Protein AF-A0A238V6S1-F1 (afdb_monomer_lite)

Radius of gyration: 12.35 Å; chains: 1; bounding box: 32×24×27 Å

pLDDT: mean 90.06, std 12.07, range [50.12, 98.25]

Structure (mmCIF, N/CA/C/O backbone):
data_AF-A0A238V6S1-F1
#
_entry.id   AF-A0A238V6S1-F1
#
loop_
_atom_site.group_PDB
_atom_site.id
_atom_site.type_symbol
_atom_site.label_atom_id
_atom_site.label_alt_id
_atom_site.label_comp_id
_atom_site.label_asym_id
_atom_site.label_entity_id
_atom_site.label_seq_id
_atom_site.pdbx_PDB_ins_code
_atom_site.Cartn_x
_atom_site.Cartn_y
_atom_site.Cartn_z
_atom_site.occupancy
_atom_site.B_iso_or_equiv
_atom_site.auth_seq_id
_atom_site.auth_comp_id
_atom_site.auth_asym_id
_atom_site.auth_atom_id
_atom_site.pdbx_PDB_model_num
ATOM 1 N N . MET A 1 1 ? 4.472 -6.118 -3.702 1.00 94.12 1 MET A N 1
ATOM 2 C CA . MET A 1 1 ? 5.191 -4.831 -3.584 1.00 94.12 1 MET A CA 1
ATOM 3 C C . MET A 1 1 ? 5.783 -4.745 -2.190 1.00 94.12 1 MET A C 1
ATOM 5 O O . MET A 1 1 ? 5.027 -4.893 -1.241 1.00 94.12 1 MET A O 1
ATOM 9 N N . GLN A 1 2 ? 7.092 -4.536 -2.068 1.00 96.12 2 GLN A N 1
ATOM 10 C CA . GLN A 1 2 ? 7.728 -4.163 -0.805 1.00 96.12 2 GLN A CA 1
ATOM 11 C C . GLN A 1 2 ? 7.398 -2.706 -0.506 1.00 96.12 2 GLN A C 1
ATOM 13 O O . GLN A 1 2 ? 7.646 -1.849 -1.351 1.00 96.12 2 GLN A O 1
ATOM 18 N N . VAL A 1 3 ? 6.834 -2.420 0.661 1.00 95.62 3 VAL A N 1
ATOM 19 C CA . VAL A 1 3 ? 6.403 -1.075 1.050 1.00 95.62 3 VAL A CA 1
ATOM 20 C C . VAL A 1 3 ? 7.485 -0.418 1.900 1.00 95.62 3 VAL A C 1
ATOM 22 O O . VAL A 1 3 ? 7.978 -1.007 2.857 1.00 95.62 3 VAL A O 1
ATOM 25 N N . PHE A 1 4 ? 7.840 0.815 1.551 1.00 93.88 4 PHE A N 1
ATOM 26 C CA . PHE A 1 4 ? 8.820 1.630 2.274 1.00 93.88 4 PHE A CA 1
ATOM 27 C C . PHE A 1 4 ? 8.170 2.780 3.034 1.00 93.88 4 PHE A C 1
ATOM 29 O O . PHE A 1 4 ? 8.704 3.216 4.050 1.00 93.88 4 PHE A O 1
ATOM 36 N N . ASP A 1 5 ? 7.042 3.287 2.535 1.00 94.00 5 ASP A N 1
ATOM 37 C CA . ASP A 1 5 ? 6.299 4.339 3.211 1.00 94.00 5 ASP A CA 1
ATOM 38 C C . ASP A 1 5 ? 4.813 4.306 2.842 1.00 94.00 5 ASP A C 1
ATOM 40 O O . ASP A 1 5 ? 4.401 3.807 1.790 1.00 94.00 5 ASP A O 1
ATOM 44 N N . ILE A 1 6 ? 4.009 4.873 3.731 1.00 95.44 6 ILE A N 1
ATOM 45 C CA . ILE A 1 6 ? 2.567 5.031 3.596 1.00 95.44 6 ILE A CA 1
ATOM 46 C C . ILE A 1 6 ? 2.251 6.501 3.846 1.00 95.44 6 ILE A C 1
ATOM 48 O O . ILE A 1 6 ? 2.586 7.054 4.896 1.00 95.44 6 ILE A O 1
ATOM 52 N N . ILE A 1 7 ? 1.614 7.149 2.880 1.00 93.88 7 ILE A N 1
ATOM 53 C CA . ILE A 1 7 ? 1.340 8.585 2.906 1.00 93.88 7 ILE A CA 1
ATOM 54 C C . ILE A 1 7 ? -0.175 8.768 2.859 1.00 93.88 7 ILE A C 1
ATOM 56 O O . ILE A 1 7 ? -0.814 8.504 1.843 1.00 93.88 7 ILE A O 1
ATOM 60 N N . GLN A 1 8 ? -0.767 9.203 3.971 1.00 92.94 8 GLN A N 1
ATOM 61 C CA . GLN A 1 8 ? -2.198 9.495 4.025 1.00 92.94 8 GLN A CA 1
ATOM 62 C C . GLN A 1 8 ? -2.460 10.845 3.348 1.00 92.94 8 GLN A C 1
ATOM 64 O O . GLN A 1 8 ? -2.048 11.882 3.865 1.00 92.94 8 GLN A O 1
ATOM 69 N N . MET A 1 9 ? -3.150 10.832 2.207 1.00 92.81 9 MET A N 1
ATOM 70 C CA . MET A 1 9 ? -3.469 12.048 1.445 1.00 92.81 9 MET A CA 1
ATOM 71 C C . MET A 1 9 ? -4.785 12.673 1.918 1.00 92.81 9 MET A C 1
ATOM 73 O O . MET A 1 9 ? -4.908 13.888 2.048 1.00 92.81 9 MET A O 1
ATOM 77 N N . SER A 1 10 ? -5.777 11.833 2.216 1.00 92.06 10 SER A N 1
ATOM 78 C CA . SER A 1 10 ? -7.079 12.224 2.770 1.00 92.06 10 SER A CA 1
ATOM 79 C C . SER A 1 10 ? -7.664 11.066 3.586 1.00 92.06 10 SER A C 1
ATOM 81 O O . SER A 1 10 ? -7.116 9.972 3.521 1.00 92.06 10 SER A O 1
ATOM 83 N N . PRO A 1 11 ? -8.798 11.205 4.298 1.00 89.06 11 PRO A N 1
ATOM 84 C CA . PRO A 1 11 ? -9.382 10.102 5.072 1.00 89.06 11 PRO A CA 1
ATOM 85 C C . PRO A 1 11 ? -9.723 8.825 4.283 1.00 89.06 11 PRO A C 1
ATOM 87 O O . PRO A 1 11 ? -10.015 7.806 4.898 1.00 89.06 11 PRO A O 1
ATOM 90 N N . LYS A 1 12 ? -9.751 8.872 2.944 1.00 91.50 12 LYS A N 1
ATOM 91 C CA . LYS A 1 12 ? -10.065 7.715 2.084 1.00 91.50 12 LYS A CA 1
ATOM 92 C C . LYS A 1 12 ? -9.007 7.429 1.026 1.00 91.50 12 LYS A C 1
ATOM 94 O O . LYS A 1 12 ? -9.176 6.477 0.271 1.00 91.50 12 LYS A O 1
ATOM 99 N N . GLU A 1 13 ? -7.973 8.254 0.931 1.00 95.50 13 GLU A N 1
ATOM 100 C CA . GLU A 1 13 ? -6.937 8.140 -0.090 1.00 95.50 13 GLU A CA 1
ATOM 101 C C . GLU A 1 13 ? -5.572 8.037 0.576 1.00 95.50 13 GLU A C 1
ATOM 103 O O . GLU A 1 13 ? -5.208 8.857 1.426 1.00 95.50 13 GLU A O 1
ATOM 108 N N . VAL A 1 14 ? -4.829 7.013 0.176 1.00 96.38 14 VAL A N 1
ATOM 109 C CA . VAL A 1 14 ? -3.510 6.695 0.704 1.00 96.38 14 VAL A CA 1
ATOM 110 C C . VAL A 1 14 ? -2.585 6.349 -0.449 1.00 96.38 14 VAL A C 1
ATOM 112 O O . VAL A 1 14 ? -2.959 5.639 -1.381 1.00 96.38 14 VAL A O 1
ATOM 115 N N . PHE A 1 15 ? -1.370 6.873 -0.400 1.00 96.12 15 PHE A N 1
ATOM 116 C CA . PHE A 1 15 ? -0.315 6.534 -1.340 1.00 96.12 15 PHE A CA 1
ATOM 117 C C . PHE A 1 15 ? 0.618 5.530 -0.673 1.00 96.12 15 PHE A C 1
ATOM 119 O O . PHE A 1 15 ? 1.058 5.735 0.460 1.00 96.12 15 PHE A O 1
ATOM 126 N N . ILE A 1 16 ? 0.910 4.439 -1.375 1.00 96.25 16 ILE A N 1
ATOM 127 C CA . ILE A 1 16 ? 1.815 3.388 -0.908 1.00 96.25 16 ILE A CA 1
ATOM 128 C C . ILE A 1 16 ? 3.087 3.473 -1.742 1.00 96.25 16 ILE A C 1
ATOM 130 O O . ILE A 1 16 ? 3.058 3.195 -2.939 1.00 96.25 16 ILE A O 1
ATOM 134 N N . ALA A 1 17 ? 4.192 3.877 -1.119 1.00 94.62 17 ALA A N 1
ATOM 135 C CA . ALA A 1 17 ? 5.491 3.992 -1.769 1.00 94.62 17 ALA A CA 1
ATOM 136 C C . ALA A 1 17 ? 6.309 2.723 -1.536 1.00 94.62 17 ALA A C 1
ATOM 138 O O . ALA A 1 17 ? 6.374 2.211 -0.416 1.00 94.62 17 ALA A O 1
ATOM 139 N N . GLY A 1 18 ? 6.955 2.211 -2.578 1.00 93.94 18 GLY A N 1
ATOM 140 C CA . GLY A 1 18 ? 7.643 0.936 -2.466 1.00 93.94 18 GLY A CA 1
ATOM 141 C C . GLY A 1 18 ? 8.304 0.447 -3.742 1.00 93.94 18 GLY A C 1
ATOM 142 O O . GLY A 1 18 ? 8.328 1.126 -4.767 1.00 93.94 18 GLY A O 1
ATOM 143 N N . GLN A 1 19 ? 8.826 -0.769 -3.674 1.00 92.69 19 GLN A N 1
ATOM 144 C CA . GLN A 1 19 ? 9.392 -1.482 -4.807 1.00 92.69 19 GLN A CA 1
ATOM 145 C C . GLN A 1 19 ? 8.458 -2.619 -5.216 1.00 92.69 19 GLN A C 1
ATOM 147 O O . GLN A 1 19 ? 7.984 -3.400 -4.392 1.00 92.69 19 GLN A O 1
ATOM 152 N N . VAL A 1 20 ? 8.178 -2.734 -6.506 1.00 91.00 20 VAL A N 1
ATOM 153 C CA . VAL A 1 20 ? 7.329 -3.796 -7.042 1.00 91.00 20 VAL A CA 1
ATOM 154 C C . VAL A 1 20 ? 7.955 -4.356 -8.304 1.00 91.00 20 VAL A C 1
ATOM 156 O O . VAL A 1 20 ? 8.436 -3.607 -9.155 1.00 91.00 20 VAL A O 1
ATOM 159 N N . GLU A 1 21 ? 7.960 -5.680 -8.394 1.00 86.38 21 GLU A N 1
ATOM 160 C CA . GLU A 1 21 ? 8.271 -6.401 -9.619 1.00 86.38 21 GLU A CA 1
ATOM 161 C C . GLU A 1 21 ? 6.985 -6.519 -10.447 1.00 86.38 21 GLU A C 1
ATOM 163 O O . GLU A 1 21 ? 5.948 -6.934 -9.927 1.00 86.38 21 GLU A O 1
ATOM 168 N N . GLY A 1 22 ? 7.040 -6.127 -11.721 1.00 87.25 22 GLY A N 1
ATOM 169 C CA . GLY A 1 22 ? 5.865 -6.090 -12.598 1.00 87.25 22 GLY A CA 1
ATOM 170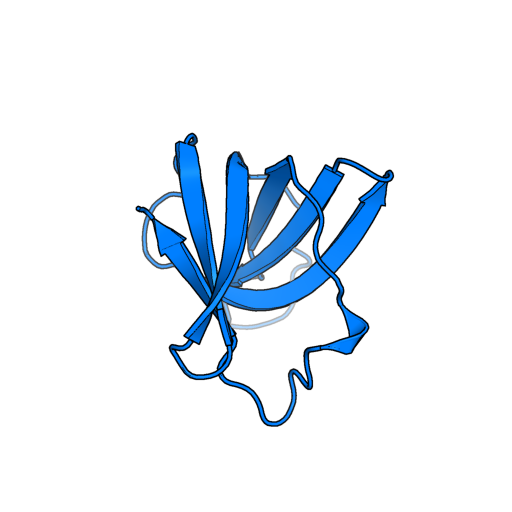 C C . GLY A 1 22 ? 4.986 -4.852 -12.403 1.00 87.25 22 GLY A C 1
ATOM 171 O O . GLY A 1 22 ? 5.405 -3.860 -11.809 1.00 87.25 22 GLY A O 1
ATOM 172 N N . ASP A 1 23 ? 3.773 -4.882 -12.946 1.00 90.44 23 ASP A N 1
ATOM 173 C CA . ASP A 1 23 ? 2.904 -3.706 -13.014 1.00 90.44 23 ASP A CA 1
ATOM 174 C C . ASP A 1 23 ? 2.006 -3.533 -11.783 1.00 90.44 23 ASP A C 1
ATOM 176 O O . ASP A 1 23 ? 1.496 -4.498 -11.207 1.00 90.44 23 ASP A O 1
ATOM 180 N N . ILE A 1 24 ? 1.745 -2.276 -11.417 1.00 93.31 24 ILE A N 1
ATOM 181 C CA . ILE A 1 24 ? 0.727 -1.923 -10.423 1.00 93.31 24 ILE A CA 1
ATOM 182 C C . ILE A 1 24 ? -0.632 -1.927 -11.126 1.00 93.31 24 ILE A C 1
ATOM 184 O O . ILE A 1 24 ? -1.011 -0.974 -11.806 1.00 93.31 24 ILE A O 1
ATOM 188 N N . MET A 1 25 ? -1.355 -3.033 -10.979 1.00 94.44 25 MET A N 1
ATOM 189 C CA . MET A 1 25 ? -2.681 -3.217 -11.565 1.00 94.44 25 MET A CA 1
ATOM 190 C C . MET A 1 25 ? -3.788 -2.753 -10.607 1.00 94.44 25 MET A C 1
ATOM 192 O O . MET A 1 25 ? -3.735 -3.097 -9.420 1.00 94.44 25 MET A O 1
ATOM 196 N N . PRO A 1 26 ? -4.823 -2.053 -11.106 1.00 97.19 26 PRO A N 1
ATOM 197 C CA . PRO A 1 26 ? -5.985 -1.714 -10.298 1.00 97.19 26 PRO A CA 1
ATOM 198 C C . PRO A 1 26 ? -6.691 -2.952 -9.726 1.00 97.19 26 PRO A C 1
ATOM 200 O O . PRO A 1 26 ? -6.712 -4.017 -10.352 1.00 97.19 26 PRO A O 1
ATOM 203 N N . GLY A 1 27 ? -7.292 -2.812 -8.546 1.00 97.62 27 GLY A N 1
ATOM 204 C CA . GLY A 1 27 ? -8.053 -3.871 -7.881 1.00 97.62 27 GLY A CA 1
ATOM 205 C C . GLY A 1 27 ? -7.810 -3.938 -6.377 1.00 97.62 27 GLY A C 1
ATOM 206 O O . GLY A 1 27 ? -7.192 -3.053 -5.795 1.00 97.62 27 GLY A O 1
ATOM 207 N N . MET A 1 28 ? -8.292 -5.003 -5.739 1.00 98.06 28 MET A N 1
ATOM 208 C CA . MET A 1 28 ? -8.141 -5.193 -4.295 1.00 98.06 28 MET A CA 1
ATOM 209 C C . MET A 1 28 ? -6.780 -5.804 -3.965 1.00 98.06 28 MET A C 1
ATOM 211 O O . MET A 1 28 ? -6.379 -6.815 -4.540 1.00 98.06 28 MET A O 1
ATOM 215 N N . TRP A 1 29 ? -6.066 -5.166 -3.048 1.00 98.06 29 TRP A N 1
ATOM 216 C CA . TRP A 1 29 ? -4.778 -5.619 -2.544 1.00 98.06 29 TRP A CA 1
ATOM 217 C C . TRP A 1 29 ? -4.813 -5.626 -1.019 1.00 98.06 29 TRP A C 1
ATOM 219 O O . TRP A 1 29 ? -5.456 -4.794 -0.379 1.00 98.06 29 TRP A O 1
ATOM 229 N N . GLU A 1 30 ? -4.110 -6.574 -0.427 1.00 97.81 30 GLU A N 1
ATOM 230 C CA . GLU A 1 30 ? -3.940 -6.705 1.007 1.00 97.81 30 GLU A CA 1
ATOM 231 C C . GLU A 1 30 ? -2.602 -6.100 1.422 1.00 97.81 30 GLU A C 1
ATOM 233 O O . GLU A 1 30 ? -1.540 -6.468 0.913 1.00 97.81 30 GLU A O 1
ATOM 238 N N . LEU A 1 31 ? -2.664 -5.155 2.355 1.00 97.62 31 LEU A N 1
ATOM 239 C CA . LEU A 1 31 ? -1.499 -4.642 3.051 1.00 97.62 31 LEU A CA 1
ATOM 240 C C . LEU A 1 31 ? -1.187 -5.589 4.202 1.00 97.62 31 LEU A C 1
ATOM 242 O O . LEU A 1 31 ? -2.038 -5.841 5.061 1.00 97.62 31 LEU A O 1
ATOM 246 N N . ARG A 1 32 ? 0.042 -6.087 4.224 1.00 97.81 32 ARG A N 1
ATOM 247 C CA . ARG A 1 32 ? 0.547 -7.011 5.226 1.00 97.81 32 ARG A CA 1
ATOM 248 C C . ARG A 1 32 ? 1.703 -6.400 5.995 1.00 97.81 32 ARG A C 1
ATOM 250 O O . ARG A 1 32 ? 2.519 -5.676 5.432 1.00 97.81 32 ARG A O 1
ATOM 257 N N . ARG A 1 33 ? 1.788 -6.745 7.274 1.00 97.44 33 ARG A N 1
ATOM 258 C CA . ARG A 1 33 ? 2.919 -6.454 8.159 1.00 97.44 33 ARG A CA 1
ATOM 259 C C . ARG A 1 33 ? 3.396 -7.773 8.745 1.00 97.44 33 ARG A C 1
ATOM 261 O O . ARG A 1 33 ? 2.610 -8.455 9.391 1.00 97.44 33 ARG A O 1
ATOM 268 N N . ASN A 1 34 ? 4.650 -8.145 8.520 1.00 96.81 34 ASN A N 1
ATOM 269 C CA . ASN A 1 34 ? 5.217 -9.428 8.945 1.00 96.81 34 ASN A CA 1
ATOM 270 C C . ASN A 1 34 ? 4.340 -10.617 8.497 1.00 96.81 34 ASN A C 1
ATOM 272 O O . ASN A 1 34 ? 4.066 -11.535 9.267 1.00 96.81 34 ASN A O 1
ATOM 276 N N . ASN A 1 35 ? 3.864 -10.558 7.245 1.00 95.25 35 ASN A N 1
ATOM 277 C CA . ASN A 1 35 ? 2.941 -11.513 6.614 1.00 95.25 35 ASN A CA 1
ATOM 278 C C . ASN A 1 35 ? 1.519 -11.600 7.228 1.00 95.25 35 ASN A C 1
ATOM 280 O O . ASN A 1 35 ? 0.718 -12.428 6.801 1.00 95.25 35 ASN A O 1
ATOM 284 N N . GLU A 1 36 ? 1.171 -10.730 8.180 1.00 96.50 36 GLU A N 1
ATOM 285 C CA . GLU A 1 36 ? -0.181 -10.588 8.736 1.00 96.50 36 GLU A CA 1
ATOM 286 C C . GLU A 1 36 ? -0.970 -9.530 7.950 1.00 96.50 36 GLU A C 1
ATOM 288 O O . GLU A 1 36 ? -0.504 -8.398 7.816 1.00 96.50 36 GLU A O 1
ATOM 293 N N . GLY A 1 37 ? -2.163 -9.864 7.448 1.00 95.81 37 GLY A N 1
ATOM 294 C CA . GLY A 1 37 ? -3.060 -8.911 6.784 1.00 95.81 37 GLY A CA 1
ATOM 295 C C . GLY A 1 37 ? -3.591 -7.861 7.760 1.00 95.81 37 GLY A C 1
ATOM 296 O O . GLY A 1 37 ? -4.295 -8.185 8.713 1.00 95.81 37 GLY A O 1
ATOM 297 N N . VAL A 1 38 ? -3.258 -6.590 7.530 1.00 95.75 38 VAL A N 1
ATOM 298 C CA . VAL A 1 38 ? -3.612 -5.480 8.433 1.00 95.75 38 VAL A CA 1
ATOM 299 C C . VAL A 1 38 ? -4.615 -4.500 7.833 1.00 95.75 38 VAL A C 1
ATOM 301 O O . VAL A 1 38 ? -5.276 -3.789 8.592 1.00 95.75 38 VAL A O 1
ATOM 304 N N . ALA A 1 39 ? -4.736 -4.457 6.504 1.00 95.56 39 ALA A N 1
ATOM 305 C CA . ALA A 1 39 ? -5.742 -3.675 5.793 1.00 95.56 39 ALA A CA 1
ATOM 306 C C . ALA A 1 39 ? -5.973 -4.227 4.378 1.00 95.56 39 ALA A C 1
ATOM 308 O O . ALA A 1 39 ? -5.080 -4.823 3.778 1.00 95.56 39 ALA A O 1
ATOM 309 N N . THR A 1 40 ? -7.148 -3.955 3.815 1.00 97.31 40 THR A N 1
ATOM 310 C CA . THR A 1 40 ? -7.435 -4.168 2.392 1.00 97.31 40 THR A CA 1
ATOM 311 C C . THR A 1 40 ? -7.626 -2.816 1.722 1.00 97.31 40 THR A C 1
ATOM 313 O O . THR A 1 40 ? -8.367 -1.972 2.227 1.00 97.31 40 THR A O 1
ATOM 316 N N . LEU A 1 41 ? -6.953 -2.610 0.594 1.00 97.44 41 LEU A N 1
ATOM 317 C CA . LEU A 1 41 ? -6.939 -1.362 -0.158 1.00 97.44 41 LEU A CA 1
ATOM 318 C C . LEU A 1 41 ? -7.385 -1.615 -1.598 1.00 97.44 41 LEU A C 1
ATOM 320 O O . LEU A 1 41 ? -7.013 -2.618 -2.205 1.00 97.44 41 LEU A O 1
ATOM 324 N N . GLU A 1 42 ? -8.146 -0.684 -2.159 1.00 98.25 42 GLU A N 1
ATOM 325 C CA . GLU A 1 42 ? -8.433 -0.654 -3.592 1.00 98.25 42 GLU A CA 1
ATOM 326 C C . GLU A 1 42 ? -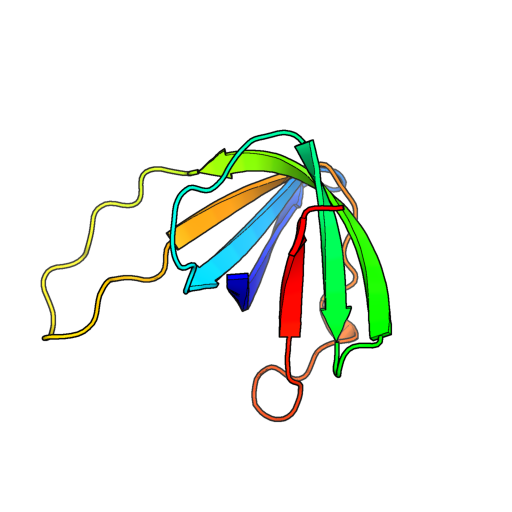7.319 0.144 -4.281 1.00 98.25 42 GLU A C 1
ATOM 328 O O . GLU A 1 42 ? -7.266 1.369 -4.177 1.00 98.25 42 GLU A O 1
ATOM 333 N N . VAL A 1 43 ? -6.406 -0.539 -4.966 1.00 97.94 43 VAL A N 1
ATOM 334 C CA . VAL A 1 43 ? -5.402 0.094 -5.825 1.00 97.94 43 VAL A CA 1
ATOM 335 C C . VAL A 1 43 ? -6.109 0.651 -7.056 1.00 97.94 43 VAL A C 1
ATOM 337 O O . VAL A 1 43 ? -6.811 -0.072 -7.760 1.00 97.94 43 VAL A O 1
ATOM 340 N N . LEU A 1 44 ? -5.917 1.939 -7.322 1.00 97.19 44 LEU A N 1
ATOM 341 C CA . LEU A 1 44 ? -6.476 2.645 -8.476 1.00 97.19 44 LEU A CA 1
ATOM 342 C C . LEU A 1 44 ? -5.488 2.695 -9.648 1.00 97.19 44 LEU A C 1
ATOM 344 O O . LEU A 1 44 ? -5.900 2.854 -10.794 1.00 97.19 44 LEU A O 1
ATOM 348 N N . GLY A 1 45 ? -4.193 2.547 -9.365 1.00 94.75 45 GLY A N 1
ATOM 349 C CA . GLY A 1 45 ? -3.117 2.558 -10.348 1.00 94.75 45 GLY A CA 1
ATOM 350 C C . GLY A 1 45 ? -1.813 3.084 -9.756 1.00 94.75 45 GLY A C 1
ATOM 351 O O . GLY A 1 45 ? -1.651 3.166 -8.538 1.00 94.75 45 GLY A O 1
ATOM 352 N N . GLU A 1 46 ? -0.886 3.453 -10.631 1.00 93.94 46 GLU A N 1
ATOM 353 C CA . GLU A 1 46 ? 0.406 4.032 -10.266 1.00 93.94 46 GLU A CA 1
ATOM 354 C C . GLU A 1 46 ? 0.421 5.548 -10.482 1.00 93.94 46 GLU A C 1
ATOM 356 O O . GLU A 1 46 ? -0.002 6.040 -11.530 1.00 93.94 46 GLU A O 1
ATOM 361 N N . ALA A 1 47 ? 0.954 6.289 -9.510 1.00 90.19 47 ALA A N 1
ATOM 362 C CA . ALA A 1 47 ? 1.283 7.695 -9.692 1.00 90.19 47 ALA A CA 1
ATOM 363 C C . ALA A 1 47 ? 2.592 7.822 -10.485 1.00 90.19 47 ALA A C 1
ATOM 365 O O . ALA A 1 47 ? 3.611 7.240 -10.112 1.00 90.19 47 ALA A O 1
ATOM 366 N N . GLN A 1 48 ? 2.592 8.629 -11.549 1.00 78.62 48 GLN A N 1
ATOM 367 C CA . GLN A 1 48 ? 3.833 8.988 -12.234 1.00 78.62 48 GLN A CA 1
ATOM 368 C C . GLN A 1 48 ? 4.618 9.979 -11.374 1.00 78.62 48 GLN A C 1
ATOM 370 O O . GLN A 1 48 ? 4.227 11.135 -11.229 1.00 78.62 48 GLN A O 1
ATOM 375 N N . ILE A 1 49 ? 5.725 9.519 -10.798 1.00 69.56 49 ILE A N 1
ATOM 376 C CA . ILE A 1 49 ? 6.662 10.370 -10.066 1.00 69.56 49 ILE A CA 1
ATOM 377 C C . ILE A 1 49 ? 7.830 10.669 -10.997 1.00 69.56 49 ILE A C 1
ATOM 379 O O . ILE A 1 49 ? 8.420 9.749 -11.570 1.00 69.56 49 ILE A O 1
ATOM 383 N N . GLU A 1 50 ? 8.190 11.942 -11.149 1.00 60.59 50 GLU A N 1
ATOM 384 C CA . GLU A 1 50 ? 9.422 12.297 -11.847 1.00 60.59 50 GLU A CA 1
ATOM 385 C C . GLU A 1 50 ? 10.613 11.688 -11.100 1.00 60.59 50 GLU A C 1
ATOM 387 O O . GLU A 1 50 ? 10.923 12.045 -9.961 1.00 60.59 50 GLU A O 1
ATOM 392 N N . ALA A 1 51 ? 11.279 10.725 -11.734 1.00 57.84 51 ALA A N 1
ATOM 393 C CA . ALA A 1 51 ? 12.443 10.073 -11.164 1.00 57.84 51 ALA A CA 1
ATOM 394 C C . ALA A 1 51 ? 13.584 11.090 -11.003 1.00 57.84 51 ALA A C 1
ATOM 396 O O . ALA A 1 51 ? 14.228 11.496 -11.975 1.00 57.84 51 ALA A O 1
ATOM 397 N N . GLY A 1 52 ? 13.873 11.483 -9.762 1.00 53.19 52 GLY 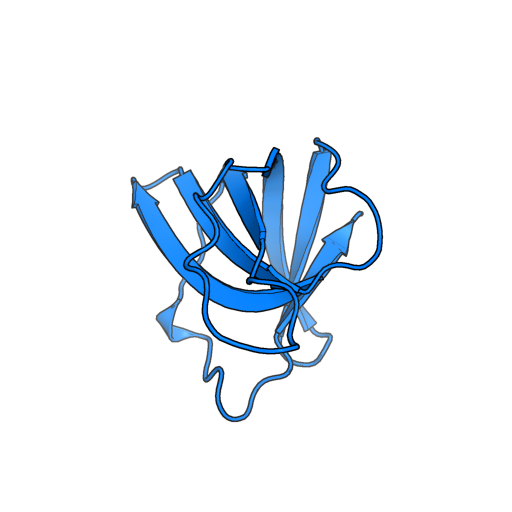A N 1
ATOM 398 C CA . GLY A 1 52 ? 15.079 12.236 -9.439 1.00 53.19 52 GLY A CA 1
ATOM 399 C C . GLY A 1 52 ? 16.318 11.434 -9.846 1.00 53.19 52 GLY A C 1
ATOM 400 O O . GLY A 1 52 ? 16.557 10.341 -9.337 1.00 53.19 52 GLY A O 1
ATOM 401 N N . ARG A 1 53 ? 17.117 11.965 -10.781 1.00 50.12 53 ARG A N 1
ATOM 402 C CA . ARG A 1 53 ? 18.357 11.346 -11.282 1.00 50.12 53 ARG A CA 1
ATOM 403 C C . ARG A 1 53 ? 19.426 11.247 -10.184 1.00 50.12 53 ARG A C 1
ATOM 405 O O . ARG A 1 53 ? 20.342 12.063 -10.159 1.00 50.12 53 ARG A O 1
ATOM 412 N N . LYS A 1 54 ? 19.369 10.249 -9.301 1.00 52.22 54 LYS A N 1
ATOM 413 C CA . LYS A 1 54 ? 20.509 9.870 -8.448 1.00 52.22 54 LYS A CA 1
ATOM 414 C C . LYS A 1 54 ? 20.516 8.370 -8.139 1.00 52.22 54 LYS A C 1
ATOM 416 O O . LYS A 1 54 ? 19.841 7.915 -7.228 1.00 52.22 54 LYS A O 1
ATOM 421 N N . GLY A 1 55 ? 21.388 7.637 -8.834 1.00 53.97 55 GLY A N 1
ATOM 422 C CA . GLY A 1 55 ? 21.873 6.319 -8.406 1.00 53.97 55 GLY A CA 1
ATOM 423 C C . GLY A 1 55 ? 21.359 5.121 -9.208 1.00 53.97 55 GLY A C 1
ATOM 424 O O . GLY A 1 55 ? 20.357 5.195 -9.904 1.00 53.97 55 GLY A O 1
ATOM 425 N N . LYS A 1 56 ? 22.093 4.004 -9.107 1.00 58.62 56 LYS A N 1
ATOM 426 C CA . LYS A 1 56 ? 21.891 2.729 -9.830 1.00 58.62 56 LYS A CA 1
ATOM 427 C C . LYS A 1 56 ? 20.651 1.921 -9.388 1.00 58.62 56 LYS A C 1
ATOM 429 O O . LYS A 1 56 ? 20.489 0.791 -9.834 1.00 58.62 56 LYS A O 1
ATOM 434 N N . LEU A 1 57 ? 19.816 2.460 -8.500 1.00 61.84 57 LEU A N 1
ATOM 435 C CA . LEU A 1 57 ? 18.614 1.803 -7.981 1.00 61.84 57 LEU A CA 1
ATOM 436 C C . LEU A 1 57 ? 17.384 2.399 -8.665 1.00 61.84 57 LEU A C 1
ATOM 438 O O . LEU A 1 57 ? 17.298 3.616 -8.822 1.00 61.84 57 LEU A O 1
ATOM 442 N N . ALA A 1 58 ? 16.448 1.541 -9.078 1.00 70.81 58 ALA A N 1
ATOM 443 C CA . ALA A 1 58 ? 15.167 2.000 -9.595 1.00 70.81 58 ALA A CA 1
ATOM 444 C C . ALA A 1 58 ? 14.476 2.868 -8.526 1.00 70.81 58 ALA A C 1
ATOM 446 O O . ALA A 1 58 ? 14.490 2.495 -7.348 1.00 70.81 58 ALA A O 1
ATOM 447 N N . PRO A 1 59 ? 13.913 4.028 -8.901 1.00 79.12 59 PRO A N 1
ATOM 448 C CA . PRO A 1 59 ? 13.207 4.868 -7.949 1.00 79.12 59 PRO A CA 1
ATOM 449 C C . PRO A 1 59 ? 12.011 4.101 -7.361 1.00 79.12 59 PRO A C 1
ATOM 451 O O . PRO A 1 59 ? 11.420 3.268 -8.057 1.00 79.12 59 PRO A O 1
ATOM 454 N N . PRO A 1 60 ? 11.631 4.377 -6.102 1.00 86.94 60 PRO A N 1
ATOM 455 C CA . PRO A 1 60 ? 10.392 3.858 -5.545 1.00 86.94 60 PRO A CA 1
ATOM 456 C C . PRO A 1 60 ? 9.204 4.233 -6.433 1.00 86.94 60 PRO A C 1
ATOM 458 O O . PRO A 1 60 ? 9.121 5.351 -6.945 1.00 86.94 60 PRO A O 1
ATOM 461 N N . ARG A 1 61 ? 8.280 3.292 -6.586 1.00 92.25 61 ARG A N 1
ATOM 462 C CA . ARG A 1 61 ? 7.007 3.472 -7.284 1.00 92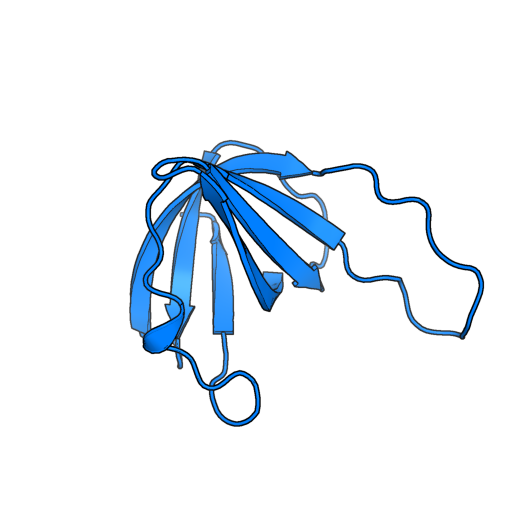.25 61 ARG A CA 1
ATOM 463 C C . ARG A 1 61 ? 5.923 3.753 -6.256 1.00 92.25 61 ARG A C 1
ATOM 465 O O . ARG A 1 61 ? 6.018 3.293 -5.115 1.00 92.25 61 ARG A O 1
ATOM 472 N N . VAL A 1 62 ? 4.900 4.505 -6.647 1.00 94.75 62 VAL A N 1
ATOM 473 C CA . VAL A 1 62 ? 3.790 4.858 -5.754 1.00 94.75 62 VAL A CA 1
ATOM 474 C C . VAL A 1 62 ? 2.487 4.311 -6.309 1.00 94.75 62 VAL A C 1
ATOM 476 O O . VAL A 1 62 ? 2.047 4.708 -7.385 1.00 94.75 62 VAL A O 1
ATOM 479 N N . ALA A 1 63 ? 1.854 3.422 -5.548 1.00 96.62 63 ALA A N 1
ATOM 480 C CA . ALA A 1 63 ? 0.483 3.010 -5.794 1.00 96.62 63 ALA A CA 1
ATOM 481 C C . ALA A 1 63 ? -0.479 4.039 -5.187 1.00 96.62 63 ALA A C 1
ATOM 483 O O . ALA A 1 63 ? -0.349 4.411 -4.017 1.00 96.62 63 ALA A O 1
ATOM 484 N N . VAL A 1 64 ? -1.454 4.473 -5.982 1.00 97.25 64 VAL A N 1
ATOM 485 C CA . VAL A 1 64 ? -2.588 5.274 -5.514 1.00 97.25 64 VAL A CA 1
ATOM 486 C C . VAL A 1 64 ? -3.665 4.314 -5.040 1.00 97.25 64 VAL A C 1
ATOM 488 O O . VAL A 1 64 ? -4.143 3.490 -5.821 1.00 97.25 64 VAL A O 1
ATOM 491 N N . CYS A 1 65 ? -4.058 4.423 -3.776 1.00 97.62 65 CYS A N 1
ATOM 492 C CA . CYS A 1 65 ? -4.997 3.504 -3.155 1.00 97.62 65 CYS A CA 1
ATOM 493 C C . CYS A 1 65 ? -6.166 4.247 -2.507 1.00 97.62 65 CYS A C 1
ATOM 495 O O . CYS A 1 65 ? -6.005 5.312 -1.905 1.00 97.62 65 CYS A O 1
ATOM 497 N N . ARG A 1 66 ? -7.343 3.624 -2.546 1.00 97.81 66 ARG A N 1
ATOM 498 C CA . ARG A 1 66 ? -8.489 3.991 -1.721 1.00 97.81 66 ARG A CA 1
ATOM 499 C C . ARG A 1 66 ? -8.581 3.054 -0.519 1.00 97.81 66 ARG A C 1
ATOM 501 O O . ARG A 1 66 ? -8.549 1.833 -0.664 1.00 97.81 66 ARG A O 1
ATOM 508 N N . GLY A 1 67 ? -8.716 3.634 0.667 1.00 94.69 67 GLY A N 1
ATOM 509 C CA . GLY A 1 67 ? -8.830 2.905 1.926 1.00 94.69 67 GLY A CA 1
ATOM 510 C C . GLY A 1 67 ? -8.289 3.696 3.112 1.00 94.69 67 GLY A C 1
ATOM 511 O O . GLY A 1 67 ? -7.873 4.848 2.979 1.00 94.69 67 GLY A O 1
ATOM 512 N N . VAL A 1 68 ? -8.316 3.061 4.281 1.00 91.81 68 VAL A N 1
ATOM 513 C CA . VAL A 1 68 ? -7.816 3.626 5.538 1.00 91.81 68 VAL A CA 1
ATOM 514 C C . VAL A 1 68 ? -6.655 2.770 6.014 1.00 91.81 68 VAL A C 1
ATOM 516 O O . VAL A 1 68 ? -6.788 1.550 6.108 1.00 91.81 68 VAL A O 1
ATOM 519 N N . VAL A 1 69 ? -5.530 3.407 6.330 1.00 93.19 69 VAL A N 1
ATOM 520 C CA . VAL A 1 69 ? -4.373 2.738 6.922 1.00 93.19 69 VAL A CA 1
ATOM 521 C C . VAL A 1 69 ? -3.959 3.492 8.170 1.00 93.19 69 VAL A C 1
ATOM 523 O O . VAL A 1 69 ? -3.664 4.683 8.126 1.00 93.19 69 VAL A O 1
ATOM 526 N N . ASP A 1 70 ? -3.892 2.786 9.291 1.00 90.88 70 ASP A N 1
ATOM 527 C CA . ASP A 1 70 ? -3.284 3.331 10.495 1.00 90.88 70 ASP A CA 1
ATOM 528 C C . ASP A 1 70 ? -1.760 3.174 10.417 1.00 90.88 70 ASP A C 1
ATOM 530 O O . ASP A 1 70 ? -1.202 2.141 10.795 1.00 90.88 70 ASP A O 1
ATOM 534 N N . LYS A 1 71 ? -1.084 4.210 9.903 1.00 90.31 71 LYS A N 1
ATOM 535 C CA . LYS A 1 71 ? 0.381 4.242 9.761 1.00 90.31 71 LYS A CA 1
ATOM 536 C C . LYS A 1 71 ? 1.113 4.018 11.092 1.00 90.31 71 LYS A C 1
ATOM 538 O O . LYS A 1 71 ? 2.235 3.524 11.079 1.00 90.31 71 LYS A O 1
ATOM 543 N N . SER A 1 72 ? 0.495 4.331 12.235 1.00 91.25 72 SER A N 1
ATOM 544 C CA . SER A 1 72 ? 1.137 4.163 13.548 1.00 91.25 72 SER A CA 1
ATOM 545 C C . SER A 1 72 ? 1.411 2.698 13.911 1.00 91.25 72 SER A C 1
ATOM 547 O O . SER A 1 72 ? 2.215 2.421 14.798 1.00 91.25 72 SER A O 1
ATOM 549 N N . ARG A 1 73 ? 0.789 1.749 13.196 1.00 90.88 73 ARG A N 1
ATOM 550 C CA . ARG A 1 73 ? 0.973 0.303 13.385 1.00 90.88 73 ARG A CA 1
ATOM 551 C C . ARG A 1 73 ? 2.247 -0.260 12.746 1.00 90.88 73 ARG A C 1
ATOM 553 O O . ARG A 1 73 ? 2.472 -1.465 12.885 1.00 90.88 73 ARG A O 1
ATOM 560 N N . PHE A 1 74 ? 3.032 0.559 12.044 1.00 93.69 74 PHE A N 1
ATOM 561 C CA . PHE A 1 74 ? 4.193 0.123 11.267 1.00 93.69 74 PHE A CA 1
ATOM 562 C C . PHE A 1 74 ? 5.486 0.772 11.768 1.00 93.69 74 PHE A C 1
ATOM 564 O O . PHE A 1 74 ? 5.575 1.995 11.883 1.00 93.69 74 PHE A O 1
ATOM 571 N N . ASP A 1 75 ? 6.511 -0.047 11.979 1.00 94.94 75 ASP A N 1
ATOM 572 C CA . ASP A 1 75 ? 7.904 0.375 12.097 1.00 94.94 75 ASP A CA 1
ATOM 573 C C . ASP A 1 75 ? 8.662 -0.102 10.852 1.00 94.94 75 ASP A C 1
ATOM 575 O O . ASP A 1 75 ? 9.174 -1.216 10.818 1.00 94.94 75 ASP A O 1
ATOM 579 N N . PHE A 1 76 ? 8.764 0.740 9.819 1.00 92.00 76 PHE A N 1
ATOM 580 C CA . PHE A 1 76 ? 9.414 0.392 8.543 1.00 92.00 76 PHE A CA 1
ATOM 581 C C . PHE A 1 76 ? 10.915 0.063 8.659 1.00 92.00 76 PHE A C 1
ATOM 583 O O . PHE A 1 76 ? 11.530 -0.332 7.672 1.00 92.00 76 PHE A O 1
ATOM 590 N N . THR A 1 77 ? 11.528 0.229 9.839 1.00 92.81 77 THR A N 1
ATOM 591 C CA . THR A 1 77 ? 12.912 -0.203 10.087 1.00 92.81 77 THR A CA 1
ATOM 592 C C . THR A 1 77 ? 13.013 -1.651 10.568 1.00 92.81 77 THR A C 1
ATOM 594 O O . THR A 1 77 ? 14.098 -2.231 10.520 1.00 92.81 77 THR A O 1
ATOM 597 N N . ARG A 1 78 ? 11.904 -2.234 11.038 1.00 95.44 78 ARG A N 1
ATOM 598 C CA . ARG A 1 78 ? 11.850 -3.577 11.641 1.00 95.44 78 ARG A CA 1
ATOM 599 C C . ARG A 1 78 ? 10.827 -4.491 10.989 1.00 95.44 78 ARG A C 1
ATOM 601 O O . ARG A 1 78 ? 11.056 -5.695 10.926 1.00 95.44 78 ARG A O 1
ATOM 608 N N . ASP A 1 79 ? 9.710 -3.925 10.562 1.00 96.50 79 ASP A N 1
ATOM 609 C CA . ASP A 1 79 ? 8.609 -4.658 9.969 1.00 96.50 79 ASP A CA 1
ATOM 610 C C . ASP A 1 79 ? 8.878 -4.945 8.495 1.00 96.50 79 ASP A C 1
ATOM 612 O O . ASP A 1 79 ? 9.276 -4.068 7.725 1.00 96.50 79 ASP A O 1
ATOM 616 N N . ASP A 1 80 ? 8.560 -6.169 8.088 1.00 96.69 80 ASP A N 1
ATOM 617 C CA . ASP A 1 80 ? 8.397 -6.500 6.683 1.00 96.69 80 ASP A CA 1
ATOM 618 C C . ASP A 1 80 ? 6.994 -6.091 6.226 1.00 96.69 80 ASP A C 1
ATOM 620 O O . ASP A 1 80 ? 5.995 -6.739 6.557 1.00 96.69 80 ASP A O 1
ATOM 624 N N . VAL A 1 81 ? 6.899 -4.978 5.500 1.00 97.88 81 VAL A N 1
ATOM 625 C CA . VAL A 1 81 ? 5.621 -4.443 5.026 1.00 97.88 81 VAL A CA 1
ATOM 626 C C . VAL A 1 81 ? 5.474 -4.718 3.539 1.00 97.88 81 VAL A C 1
ATOM 628 O O . VAL A 1 81 ? 6.272 -4.257 2.723 1.00 97.88 81 VAL A O 1
ATOM 631 N N . THR A 1 82 ? 4.418 -5.438 3.168 1.00 97.56 82 THR A N 1
ATOM 632 C CA . THR A 1 82 ? 4.152 -5.801 1.775 1.00 97.56 82 THR A CA 1
ATOM 633 C C . THR 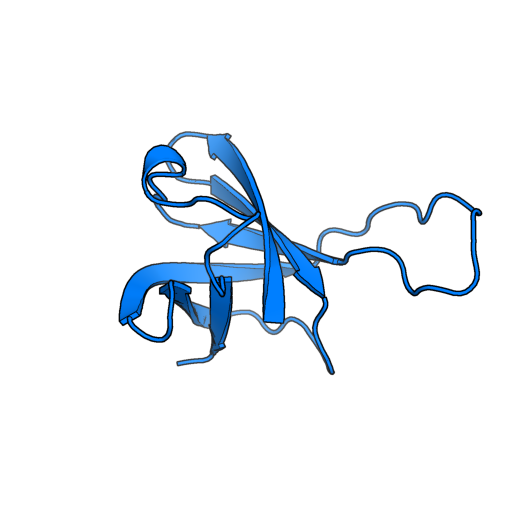A 1 82 ? 2.727 -5.460 1.370 1.00 97.56 82 THR A C 1
ATOM 635 O O . THR A 1 82 ? 1.796 -5.539 2.162 1.00 97.56 82 THR A O 1
ATOM 638 N N . LEU A 1 83 ? 2.545 -5.070 0.112 1.00 97.44 83 LEU A N 1
ATOM 639 C CA . LEU A 1 83 ? 1.241 -4.934 -0.525 1.00 97.44 83 LEU A CA 1
ATOM 640 C C . LEU A 1 83 ? 1.121 -6.031 -1.586 1.00 97.44 83 LEU A C 1
ATOM 642 O O . LEU A 1 83 ? 1.945 -6.106 -2.509 1.00 97.44 83 LEU A O 1
ATOM 646 N N . VAL A 1 84 ? 0.127 -6.901 -1.430 1.00 96.69 84 VAL A N 1
ATOM 647 C CA . VAL A 1 84 ? -0.051 -8.118 -2.232 1.00 96.69 84 VAL A CA 1
ATOM 648 C C . VAL A 1 84 ? -1.432 -8.104 -2.870 1.00 96.69 84 VAL A C 1
ATOM 650 O O . VAL A 1 84 ? -2.413 -7.775 -2.215 1.00 96.69 84 VAL A O 1
ATOM 653 N N . ARG A 1 85 ? -1.519 -8.449 -4.153 1.00 94.94 85 ARG A N 1
ATOM 654 C CA . ARG A 1 85 ? -2.804 -8.556 -4.845 1.00 94.94 85 ARG A CA 1
ATOM 655 C C . ARG A 1 85 ? -3.616 -9.723 -4.267 1.00 94.94 85 ARG A C 1
ATOM 657 O O . ARG A 1 85 ? -3.045 -10.794 -4.064 1.00 94.94 85 ARG A O 1
ATOM 664 N N . LEU A 1 86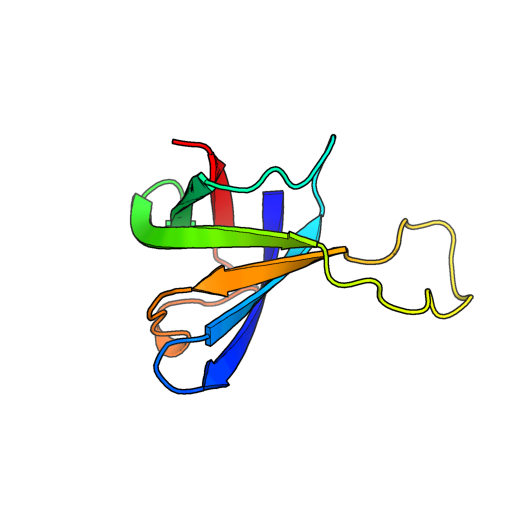 ? -4.904 -9.492 -4.005 1.00 91.62 86 LEU A N 1
ATOM 665 C CA . LEU A 1 86 ? -5.856 -10.537 -3.606 1.00 91.62 86 LEU A CA 1
ATOM 666 C C . LEU A 1 86 ? -6.292 -11.400 -4.795 1.00 91.62 86 LEU A C 1
ATOM 668 O O . LEU A 1 86 ? -6.346 -10.865 -5.930 1.00 91.62 86 LEU A O 1
#

Sequence (86 aa):
MQVFDIIQMSPKEVFIAGQVEGDIMPGMWELRRNNEGVATLEVLGEAQIEAGRKGKLAPPRVAVCRGVVDKSRFDFTRDDVTLVRL

Foldseek 3Di:
DFFQDWADPDQFKIKTWADDDDAQDFAWKFKDKQNHGDDIWGFPGWDDDDDDPDDPDDGITITITTDHDDRVVDDSVPIRIDIGHD

Organism: NCBI:txid1411120

Secondary structure (DSSP, 8-state):
-EEEEEEEEETTEEEEEEE-SS---SEEEEEEETTEEEEEEEEEEEE-------SSSPPPEEEEEES---GGG--TTT--EEEEE-